Protein AF-A0A4Y7ZAK1-F1 (afdb_monomer)

Sequence (79 aa):
MNQNDIEAMIQRYTEAEMAVLDGKSVTFNGQQMTMENLSEIRQGRQEWERRLAALITRRRGHPGCRRMTSGRRHCAVLN

Secondary structure (DSSP, 8-state):
--HHHHHHHHHHHHHHHHHHHTT--EEETTEEE-GGGHHHHHHHHHHHHHHHHHHHHHHT-------------------

Solvent-accessible surface area (backbone atoms only — not comparable to full-atom values): 4950 Å² total; per-residue (Å²): 135,56,71,68,60,53,53,54,49,46,49,53,44,49,54,40,50,53,40,22,73,74,70,38,72,35,74,54,96,88,39,80,40,38,69,88,39,49,67,54,47,52,50,51,40,53,53,52,50,51,51,50,50,52,51,53,51,59,74,63,56,81,88,73,84,78,80,78,71,88,78,78,93,75,88,76,86,77,133

Mean predicted aligned error: 11.77 Å

Structure (mmCIF, N/CA/C/O backbone):
data_AF-A0A4Y7ZAK1-F1
#
_entry.id   AF-A0A4Y7ZAK1-F1
#
loop_
_atom_site.group_PDB
_atom_site.id
_atom_site.type_symbol
_atom_site.label_atom_id
_atom_site.label_alt_id
_atom_site.label_comp_id
_atom_site.label_asym_id
_atom_site.label_entity_id
_atom_site.label_seq_id
_atom_site.pdbx_PDB_ins_code
_atom_site.Cartn_x
_atom_site.Cartn_y
_atom_site.Cartn_z
_atom_site.occupancy
_atom_site.B_iso_or_equiv
_atom_site.auth_seq_id
_atom_site.auth_comp_id
_atom_site.auth_asym_id
_atom_site.auth_atom_id
_atom_site.pdbx_PDB_model_num
ATOM 1 N N . MET A 1 1 ? 15.799 6.193 -5.094 1.00 61.09 1 MET A N 1
ATOM 2 C CA . MET A 1 1 ? 15.042 5.136 -4.398 1.00 61.09 1 MET A CA 1
ATOM 3 C C . MET A 1 1 ? 15.590 3.809 -4.876 1.00 61.09 1 MET A C 1
ATOM 5 O O . MET A 1 1 ? 15.583 3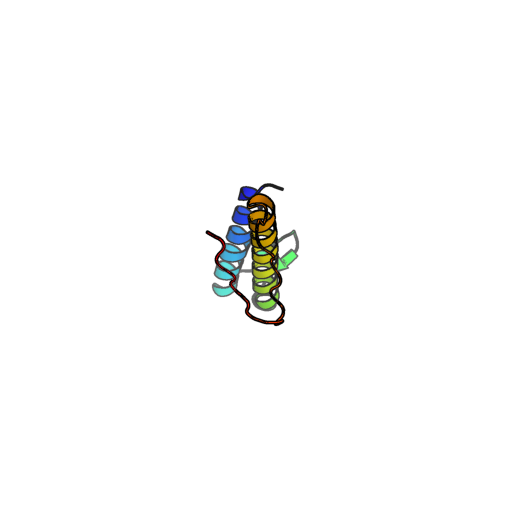.570 -6.081 1.00 61.09 1 MET A O 1
ATOM 9 N N . ASN A 1 2 ? 16.194 3.040 -3.978 1.00 81.88 2 ASN A N 1
ATOM 10 C CA . ASN A 1 2 ? 16.818 1.764 -4.304 1.00 81.88 2 ASN A CA 1
ATOM 11 C C . ASN A 1 2 ? 15.778 0.641 -4.299 1.00 81.88 2 ASN A C 1
ATOM 13 O O . ASN A 1 2 ? 14.662 0.808 -3.813 1.00 81.88 2 ASN A O 1
ATOM 17 N N . GLN A 1 3 ? 16.155 -0.514 -4.844 1.00 82.00 3 GLN A N 1
ATOM 18 C CA . GLN A 1 3 ? 15.297 -1.700 -4.888 1.00 82.00 3 GLN A CA 1
ATOM 19 C C . GLN A 1 3 ? 14.789 -2.094 -3.487 1.00 82.00 3 GLN A C 1
ATOM 21 O O . GLN A 1 3 ? 13.587 -2.256 -3.303 1.00 82.00 3 GLN A O 1
ATOM 26 N N . ASN A 1 4 ? 15.685 -2.103 -2.490 1.00 87.50 4 ASN A N 1
ATOM 27 C CA . ASN A 1 4 ? 15.347 -2.383 -1.092 1.00 87.50 4 ASN A CA 1
ATOM 28 C C . ASN A 1 4 ? 14.270 -1.452 -0.522 1.00 87.50 4 ASN A C 1
ATOM 30 O O . ASN A 1 4 ? 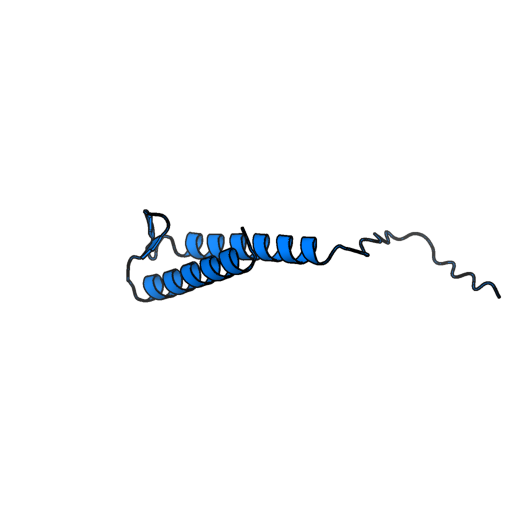13.418 -1.910 0.231 1.00 87.50 4 ASN A O 1
ATOM 34 N N . ASP A 1 5 ? 14.295 -0.159 -0.867 1.00 87.81 5 ASP A N 1
ATOM 35 C CA . ASP A 1 5 ? 13.294 0.795 -0.372 1.00 87.81 5 ASP A CA 1
ATOM 36 C C . ASP A 1 5 ? 11.892 0.421 -0.875 1.00 87.81 5 ASP A C 1
ATOM 38 O O . ASP A 1 5 ? 10.902 0.563 -0.162 1.00 87.81 5 ASP A O 1
ATOM 42 N N . ILE A 1 6 ? 11.803 -0.085 -2.107 1.00 86.81 6 ILE A N 1
ATOM 43 C CA . ILE A 1 6 ? 10.539 -0.481 -2.733 1.00 86.81 6 ILE A CA 1
ATOM 44 C C . ILE A 1 6 ? 10.036 -1.797 -2.146 1.00 86.81 6 ILE A C 1
ATOM 46 O O . ILE A 1 6 ? 8.855 -1.906 -1.826 1.00 86.81 6 ILE A O 1
ATOM 50 N N . GLU A 1 7 ? 10.924 -2.771 -1.956 1.00 87.44 7 GLU A N 1
ATOM 51 C CA . GLU A 1 7 ? 10.590 -4.044 -1.308 1.00 87.44 7 GLU A CA 1
ATOM 52 C C . GLU A 1 7 ? 10.096 -3.819 0.132 1.00 87.44 7 GLU A C 1
ATOM 54 O O . GLU A 1 7 ? 9.057 -4.355 0.520 1.00 87.44 7 GLU A O 1
ATOM 59 N N . ALA A 1 8 ? 10.754 -2.935 0.890 1.00 89.38 8 ALA A N 1
ATOM 60 C CA . ALA A 1 8 ? 10.318 -2.551 2.233 1.00 89.38 8 ALA A CA 1
ATOM 61 C C . ALA A 1 8 ? 8.928 -1.888 2.237 1.00 89.38 8 ALA A C 1
ATOM 63 O O . ALA A 1 8 ? 8.117 -2.146 3.129 1.00 89.38 8 ALA A O 1
ATOM 64 N N . MET A 1 9 ? 8.619 -1.063 1.231 1.00 87.31 9 MET A N 1
ATOM 65 C CA . MET A 1 9 ? 7.286 -0.472 1.091 1.00 87.31 9 MET A CA 1
ATOM 66 C C . MET A 1 9 ? 6.227 -1.536 0.793 1.00 87.31 9 MET A C 1
ATOM 68 O O . MET A 1 9 ? 5.193 -1.546 1.457 1.00 87.31 9 MET A O 1
ATOM 72 N N . ILE A 1 10 ? 6.483 -2.461 -0.140 1.00 88.00 10 ILE A N 1
ATOM 73 C CA . ILE A 1 10 ? 5.568 -3.572 -0.466 1.00 88.00 10 ILE A CA 1
ATOM 74 C C . ILE A 1 10 ? 5.268 -4.418 0.779 1.00 88.00 10 ILE A C 1
ATOM 76 O O . ILE A 1 10 ? 4.112 -4.781 1.021 1.00 88.00 10 ILE A O 1
ATOM 80 N N . GLN A 1 11 ? 6.285 -4.690 1.599 1.00 88.69 11 GLN A N 1
ATOM 81 C CA . GLN A 1 11 ? 6.114 -5.430 2.846 1.00 88.69 11 GLN A CA 1
ATOM 82 C C . GLN A 1 11 ? 5.180 -4.691 3.813 1.00 88.69 11 GLN A C 1
ATOM 84 O O . GLN A 1 11 ? 4.222 -5.291 4.298 1.00 88.69 11 GLN A O 1
ATOM 89 N N . ARG A 1 12 ? 5.369 -3.377 4.000 1.00 86.38 12 ARG A N 1
ATOM 90 C CA . ARG A 1 12 ? 4.480 -2.556 4.840 1.00 86.38 12 ARG A CA 1
ATOM 91 C C . ARG A 1 12 ? 3.032 -2.550 4.347 1.00 86.38 12 ARG A C 1
ATOM 93 O O . ARG A 1 12 ? 2.121 -2.609 5.166 1.00 86.38 12 ARG A O 1
ATOM 100 N N . TYR A 1 13 ? 2.798 -2.503 3.031 1.00 86.69 13 TYR A N 1
ATOM 101 C CA . TYR A 1 13 ? 1.440 -2.628 2.472 1.00 86.69 13 TYR A CA 1
ATOM 102 C C . TYR A 1 13 ? 0.827 -4.007 2.748 1.00 86.69 13 TYR A C 1
ATOM 104 O O . TYR A 1 13 ? -0.376 -4.116 2.961 1.00 86.69 13 TYR A O 1
ATOM 112 N N . THR A 1 14 ? 1.647 -5.059 2.772 1.00 86.44 14 THR A N 1
ATOM 113 C CA . THR A 1 14 ? 1.196 -6.427 3.071 1.00 86.44 14 THR A CA 1
ATOM 114 C C . THR A 1 14 ? 0.821 -6.581 4.545 1.00 86.44 14 THR A C 1
ATOM 116 O O . THR A 1 14 ? -0.219 -7.150 4.865 1.00 86.44 14 THR A O 1
ATOM 119 N N . GLU A 1 15 ? 1.631 -6.034 5.452 1.00 87.06 15 GLU A N 1
ATOM 120 C CA . GLU A 1 15 ? 1.314 -5.993 6.885 1.00 87.06 15 GLU A CA 1
ATOM 121 C C . GLU A 1 15 ? 0.057 -5.166 7.160 1.00 87.06 15 GLU A C 1
ATOM 123 O O . GLU A 1 15 ? -0.792 -5.573 7.954 1.00 87.06 15 GLU A O 1
ATOM 128 N N . ALA A 1 16 ? -0.096 -4.041 6.455 1.00 85.69 16 ALA A N 1
ATOM 129 C CA . ALA A 1 16 ? -1.299 -3.228 6.526 1.00 85.69 16 ALA A CA 1
ATOM 130 C C . ALA A 1 16 ? -2.543 -4.009 6.079 1.00 85.69 16 ALA A C 1
ATOM 132 O O . ALA A 1 16 ? -3.567 -3.962 6.755 1.00 85.69 16 ALA A O 1
ATOM 133 N N . GLU A 1 17 ? -2.452 -4.767 4.981 1.00 85.38 17 GLU A N 1
ATOM 134 C CA . GLU A 1 17 ? -3.548 -5.615 4.501 1.00 85.38 17 GLU A CA 1
ATOM 135 C C . GLU A 1 17 ? -3.956 -6.655 5.556 1.00 85.38 17 GLU A C 1
ATOM 137 O O . GLU A 1 17 ? -5.144 -6.799 5.837 1.00 85.38 17 GLU A O 1
ATOM 142 N N . MET A 1 18 ? -2.992 -7.326 6.199 1.00 88.25 18 MET A N 1
ATOM 143 C CA . MET A 1 18 ? -3.282 -8.294 7.265 1.00 88.25 18 MET A CA 1
ATOM 144 C C . MET A 1 18 ? -3.936 -7.640 8.486 1.00 88.25 18 MET A C 1
ATOM 146 O O . MET A 1 18 ? -4.908 -8.172 9.012 1.00 88.25 18 MET A O 1
ATOM 150 N N . ALA A 1 19 ? -3.442 -6.482 8.926 1.00 87.38 19 ALA A N 1
ATOM 151 C CA . ALA A 1 19 ? -4.018 -5.767 10.061 1.00 87.38 19 ALA A CA 1
ATOM 152 C C . ALA A 1 19 ? -5.445 -5.274 9.767 1.00 87.38 19 ALA A C 1
ATOM 154 O O . ALA A 1 19 ? -6.317 -5.384 10.626 1.00 87.38 19 ALA A O 1
ATOM 155 N N . VAL A 1 20 ? -5.709 -4.806 8.546 1.00 85.62 20 VAL A N 1
ATOM 156 C CA . VAL A 1 20 ? -7.060 -4.429 8.112 1.00 85.62 20 VAL A CA 1
ATOM 157 C C . VAL A 1 20 ? -7.994 -5.639 8.065 1.00 85.62 20 VAL A C 1
ATOM 159 O O . VAL A 1 20 ? -9.129 -5.537 8.528 1.00 85.62 20 VAL A O 1
ATOM 162 N N . LEU A 1 21 ? -7.521 -6.789 7.571 1.00 85.88 21 LEU A N 1
ATOM 163 C CA . LEU A 1 21 ? -8.282 -8.045 7.592 1.00 85.88 21 LEU A CA 1
ATOM 164 C C . LEU A 1 21 ? -8.597 -8.521 9.019 1.00 85.88 21 LEU A C 1
ATOM 166 O O . LEU A 1 21 ? -9.665 -9.078 9.247 1.00 85.88 21 LEU A O 1
ATOM 170 N N . ASP A 1 22 ? -7.711 -8.238 9.974 1.00 86.31 22 ASP A N 1
ATOM 171 C CA . ASP A 1 22 ? -7.899 -8.479 11.413 1.00 86.31 22 ASP A CA 1
ATOM 172 C C . ASP A 1 22 ? -8.895 -7.491 12.063 1.00 86.31 22 ASP A C 1
ATOM 174 O O . ASP A 1 22 ? -9.176 -7.568 13.256 1.00 86.31 22 ASP A O 1
ATOM 178 N N . GLY A 1 23 ? -9.429 -6.533 11.293 1.00 83.00 23 GLY A N 1
ATOM 179 C CA . GLY A 1 23 ? -10.350 -5.498 11.769 1.00 83.00 23 GLY A CA 1
ATOM 180 C C . GLY A 1 23 ? -9.659 -4.296 12.416 1.00 83.00 23 GLY A C 1
ATOM 181 O O . GLY A 1 23 ? -10.327 -3.452 13.016 1.00 83.00 23 GLY A O 1
ATOM 182 N N . LYS A 1 24 ? -8.330 -4.184 12.302 1.00 82.88 24 LYS A N 1
ATOM 183 C CA . LYS A 1 24 ? -7.558 -3.048 12.818 1.00 82.88 24 LYS A CA 1
ATOM 184 C C . LYS A 1 24 ? -7.428 -1.963 11.756 1.00 82.88 24 LYS A C 1
ATOM 186 O O . LYS A 1 24 ? -7.198 -2.222 10.581 1.00 82.88 24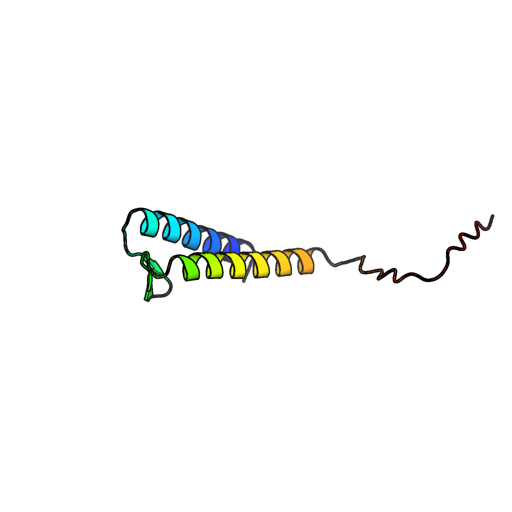 LYS A O 1
ATOM 191 N N . SER A 1 25 ? -7.519 -0.712 12.177 1.00 78.88 25 SER A N 1
ATOM 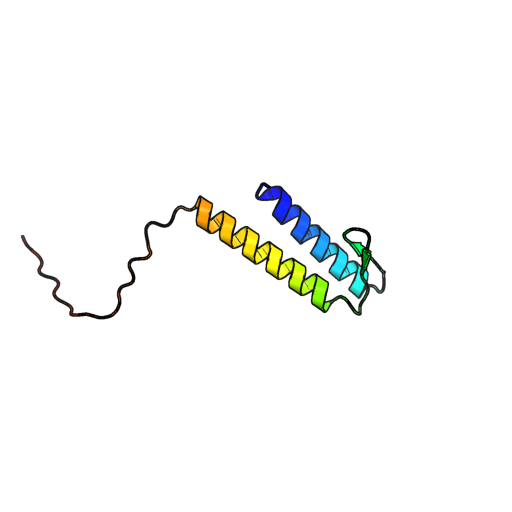192 C CA . SER A 1 25 ? -7.218 0.425 11.311 1.00 78.88 25 SER A CA 1
ATOM 193 C C . SER A 1 25 ? -5.713 0.679 11.255 1.00 78.88 25 SER A C 1
ATOM 195 O O . SER A 1 25 ? -5.075 0.796 12.303 1.00 78.88 25 SER A O 1
ATOM 197 N N . VAL A 1 26 ? -5.153 0.808 10.055 1.00 83.00 26 VAL A N 1
ATOM 198 C CA . VAL A 1 26 ? -3.716 1.011 9.835 1.00 83.00 26 VAL A CA 1
ATOM 199 C C . VAL A 1 26 ? -3.462 2.432 9.374 1.00 83.00 26 VAL A C 1
ATOM 201 O O . VAL A 1 26 ? -4.012 2.864 8.369 1.00 83.00 26 VAL A O 1
ATOM 204 N N . THR A 1 27 ? -2.593 3.163 10.064 1.00 79.69 27 THR A N 1
ATOM 205 C CA . THR A 1 27 ? -2.198 4.503 9.620 1.00 79.69 27 THR A CA 1
ATOM 206 C C . THR A 1 27 ? -1.100 4.389 8.571 1.00 79.69 27 THR A C 1
ATOM 208 O O . THR A 1 27 ? 0.068 4.172 8.894 1.00 79.69 27 THR A O 1
ATOM 211 N N . PHE A 1 28 ? -1.473 4.532 7.304 1.00 78.50 28 PHE A N 1
ATOM 212 C CA . PHE A 1 28 ? -0.566 4.480 6.171 1.00 78.50 28 PHE A CA 1
ATOM 213 C C . PHE A 1 28 ? -0.428 5.871 5.545 1.00 78.50 28 PHE A C 1
ATOM 215 O O . PHE A 1 28 ? -1.415 6.514 5.202 1.00 78.50 28 PHE A O 1
ATOM 222 N N . ASN A 1 29 ? 0.809 6.359 5.409 1.00 71.12 29 ASN A N 1
ATOM 223 C CA . ASN A 1 29 ? 1.103 7.700 4.879 1.00 71.12 29 ASN A CA 1
ATOM 224 C C . ASN A 1 29 ? 0.419 8.854 5.652 1.00 71.12 29 ASN A C 1
ATOM 226 O O . ASN A 1 29 ? 0.053 9.873 5.076 1.00 71.12 29 ASN A O 1
ATOM 230 N N . GLY A 1 30 ? 0.204 8.678 6.961 1.00 78.19 30 GLY A N 1
ATOM 231 C CA . GLY A 1 30 ? -0.511 9.647 7.802 1.00 78.19 30 GLY A CA 1
ATOM 232 C C . GLY A 1 30 ? -2.037 9.619 7.652 1.00 78.19 30 GLY A C 1
ATOM 233 O O . GLY A 1 30 ? -2.721 10.330 8.380 1.00 78.19 30 GLY A O 1
ATOM 234 N N . GLN A 1 31 ? -2.576 8.779 6.764 1.00 76.50 31 GLN A N 1
ATOM 235 C CA . GLN A 1 31 ? -4.010 8.542 6.623 1.00 76.50 31 GLN A CA 1
ATOM 236 C C . GLN A 1 31 ? -4.393 7.198 7.240 1.00 76.50 31 GLN A C 1
ATOM 238 O O . GLN A 1 31 ? -3.664 6.214 7.137 1.00 76.50 31 GLN A O 1
ATOM 243 N N . GLN A 1 32 ? -5.548 7.143 7.894 1.00 79.62 32 GLN A N 1
ATOM 244 C CA . GLN A 1 32 ? -6.064 5.906 8.465 1.00 79.62 32 GLN A CA 1
ATOM 245 C C . GLN A 1 32 ? -6.734 5.087 7.356 1.00 79.62 32 GLN A C 1
ATOM 247 O O . GLN A 1 32 ? -7.704 5.526 6.743 1.00 79.62 32 GLN A O 1
ATOM 252 N N . MET A 1 33 ? -6.194 3.906 7.075 1.00 79.44 33 MET A N 1
ATOM 253 C CA . MET A 1 33 ? -6.745 2.941 6.134 1.00 79.44 33 MET A CA 1
ATOM 254 C C . MET A 1 33 ? -7.458 1.820 6.889 1.00 79.44 33 MET A C 1
ATOM 256 O O . MET A 1 33 ? -6.944 1.272 7.866 1.00 79.44 33 MET A O 1
ATOM 260 N N . THR A 1 34 ? -8.671 1.504 6.448 1.00 82.25 34 THR A N 1
ATOM 261 C CA . THR A 1 34 ? -9.557 0.490 7.038 1.00 82.25 34 THR A CA 1
ATOM 262 C C . THR A 1 34 ? -10.035 -0.477 5.951 1.00 82.25 34 THR A C 1
ATOM 264 O O . THR A 1 34 ? -9.581 -0.401 4.810 1.00 82.25 34 THR A O 1
ATOM 267 N N . MET A 1 35 ? -10.950 -1.396 6.285 1.00 78.25 35 MET A N 1
ATOM 268 C CA . MET A 1 35 ? -11.511 -2.388 5.349 1.00 78.25 35 MET A CA 1
A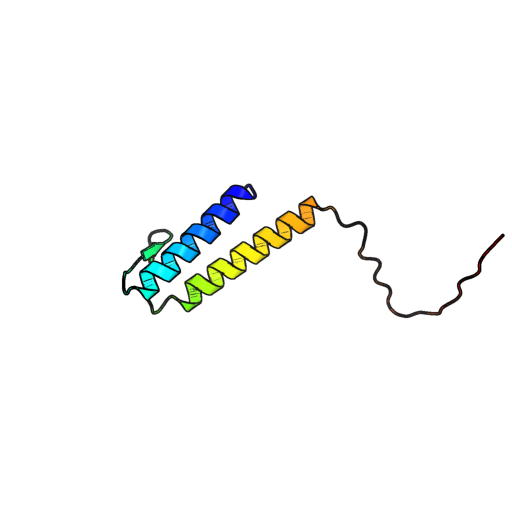TOM 269 C C . MET A 1 35 ? -12.093 -1.766 4.073 1.00 78.25 35 MET A C 1
ATOM 271 O O . MET A 1 35 ? -12.075 -2.395 3.020 1.00 78.25 35 MET A O 1
ATOM 275 N N . GLU A 1 36 ? -12.567 -0.524 4.138 1.00 76.50 36 GLU A N 1
ATOM 276 C CA . GLU A 1 36 ? -13.091 0.197 2.973 1.00 76.50 36 GLU A CA 1
ATOM 277 C C . GLU A 1 36 ? -11.991 0.522 1.945 1.00 76.50 36 GLU A C 1
ATOM 279 O O . GLU A 1 36 ? -12.222 0.495 0.738 1.00 76.50 36 GLU A O 1
ATOM 284 N N . ASN A 1 37 ? -10.753 0.689 2.417 1.00 80.00 37 ASN A N 1
ATOM 285 C CA . ASN A 1 37 ? -9.590 1.045 1.602 1.00 80.00 37 ASN A CA 1
ATOM 286 C C . ASN A 1 37 ? -8.773 -0.191 1.190 1.00 80.00 37 ASN A C 1
ATOM 288 O O . ASN A 1 37 ? -7.668 -0.071 0.666 1.00 80.00 37 ASN A O 1
ATOM 292 N N . LEU A 1 38 ? -9.291 -1.405 1.404 1.00 82.75 38 LEU A N 1
ATOM 293 C CA . LEU A 1 38 ? -8.592 -2.656 1.074 1.00 82.75 3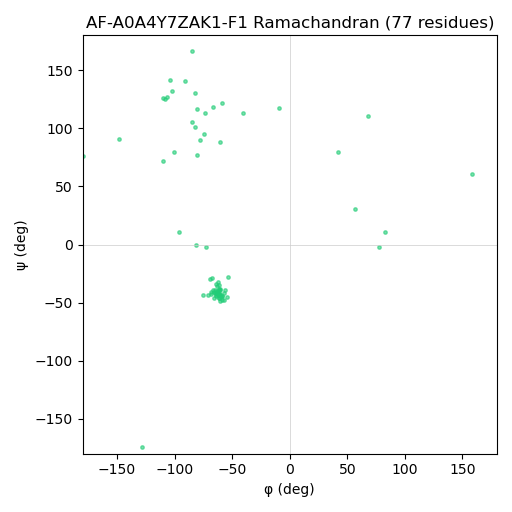8 LEU A CA 1
ATOM 294 C C . LEU A 1 38 ? -8.307 -2.757 -0.433 1.00 82.75 38 LEU A C 1
ATOM 296 O O . LEU A 1 38 ? -7.244 -3.220 -0.852 1.00 82.75 38 LEU A O 1
ATOM 300 N N . SER A 1 39 ? -9.226 -2.237 -1.249 1.00 85.38 39 SER A N 1
ATOM 301 C CA . SER A 1 39 ? -9.033 -2.070 -2.691 1.00 85.38 39 SER A CA 1
ATOM 302 C C . SER A 1 39 ? -7.870 -1.123 -3.012 1.00 85.38 39 SER A C 1
ATOM 304 O O . SER A 1 39 ? -7.055 -1.443 -3.877 1.00 85.38 39 SER A O 1
ATOM 306 N N . GLU A 1 40 ? -7.739 -0.003 -2.296 1.00 84.12 40 GLU A N 1
ATOM 307 C CA . GLU A 1 40 ? -6.632 0.950 -2.471 1.00 84.12 40 GLU A CA 1
ATOM 308 C C . GLU A 1 40 ? -5.291 0.367 -2.017 1.00 84.12 40 GLU A C 1
ATOM 310 O O . GLU A 1 40 ? -4.297 0.513 -2.724 1.00 84.12 40 GLU A O 1
ATOM 315 N N . ILE A 1 41 ? -5.250 -0.358 -0.894 1.00 84.00 41 ILE A N 1
ATOM 316 C CA . ILE A 1 41 ? -4.035 -1.030 -0.401 1.00 84.00 41 ILE A CA 1
ATOM 317 C C . ILE A 1 41 ? -3.514 -2.021 -1.453 1.00 84.00 41 ILE A C 1
ATOM 319 O O . ILE A 1 41 ? -2.317 -2.046 -1.760 1.00 84.00 41 ILE A O 1
ATOM 323 N N . ARG A 1 42 ? -4.413 -2.802 -2.067 1.00 85.19 42 ARG A N 1
ATOM 324 C CA . ARG A 1 42 ? -4.065 -3.728 -3.156 1.00 85.19 42 ARG A CA 1
ATOM 325 C C . ARG A 1 42 ? -3.558 -3.008 -4.399 1.00 85.19 42 ARG A C 1
ATOM 327 O O . ARG A 1 42 ? -2.561 -3.440 -4.980 1.00 85.19 42 ARG A O 1
ATOM 334 N N . GLN A 1 43 ? -4.217 -1.920 -4.796 1.00 87.56 43 GLN A N 1
ATOM 335 C CA . GLN A 1 43 ? -3.780 -1.099 -5.929 1.00 87.56 43 GLN A CA 1
ATOM 336 C C . GLN A 1 43 ? -2.409 -0.466 -5.671 1.00 87.56 43 GLN A C 1
ATOM 338 O O . GLN A 1 43 ? -1.544 -0.512 -6.544 1.00 87.56 43 GLN A O 1
ATOM 343 N N . GLY A 1 44 ? -2.171 0.032 -4.456 1.00 86.75 44 GLY A N 1
ATOM 344 C CA . GLY A 1 44 ? -0.874 0.537 -4.021 1.00 86.75 44 GLY A CA 1
ATOM 345 C C . GLY A 1 44 ? 0.210 -0.526 -4.169 1.00 86.75 44 GLY A C 1
ATOM 346 O O . GLY A 1 44 ? 1.245 -0.263 -4.783 1.00 86.75 44 GLY A O 1
ATOM 347 N N . ARG A 1 45 ? -0.044 -1.757 -3.699 1.00 86.00 45 ARG A N 1
ATOM 348 C CA . ARG A 1 45 ? 0.907 -2.870 -3.847 1.00 86.00 45 ARG A CA 1
ATOM 349 C C . ARG A 1 45 ? 1.232 -3.158 -5.317 1.00 86.00 45 ARG A C 1
ATOM 351 O O . ARG A 1 45 ? 2.409 -3.203 -5.667 1.00 86.00 45 ARG A O 1
ATOM 358 N N . GLN A 1 46 ? 0.216 -3.261 -6.178 1.00 87.00 46 GLN A N 1
ATOM 359 C CA . GLN A 1 46 ? 0.418 -3.469 -7.619 1.00 87.00 46 GLN A CA 1
ATOM 360 C C . GLN A 1 46 ? 1.217 -2.338 -8.270 1.00 87.00 46 GLN A C 1
ATOM 362 O O . GLN A 1 46 ? 2.040 -2.586 -9.154 1.00 87.00 46 GLN A O 1
ATOM 367 N N . GLU A 1 47 ? 0.987 -1.090 -7.866 1.00 89.31 47 GLU A N 1
ATOM 368 C CA . GLU A 1 47 ? 1.736 0.041 -8.404 1.00 89.31 47 GLU A CA 1
ATOM 369 C C . GLU A 1 47 ? 3.218 -0.024 -8.009 1.00 89.31 47 GLU A C 1
ATOM 371 O O . GLU A 1 47 ? 4.099 0.193 -8.851 1.00 89.31 47 GLU A O 1
ATOM 376 N N . TRP A 1 48 ? 3.516 -0.396 -6.764 1.00 88.50 48 TRP A N 1
ATOM 377 C CA . TRP A 1 48 ? 4.893 -0.603 -6.317 1.00 88.50 48 TRP A CA 1
ATOM 378 C C . TRP A 1 48 ? 5.559 -1.800 -6.998 1.00 88.50 48 TRP A C 1
ATOM 380 O O . TRP A 1 48 ? 6.711 -1.680 -7.417 1.00 88.50 48 TRP A O 1
ATOM 390 N N . GLU A 1 49 ? 4.839 -2.903 -7.211 1.00 87.38 49 GLU A N 1
ATOM 391 C CA . GLU A 1 49 ? 5.328 -4.049 -7.988 1.00 87.38 49 GLU A CA 1
ATOM 392 C C . GLU A 1 49 ? 5.636 -3.664 -9.438 1.00 87.38 49 GLU A C 1
ATOM 394 O O . GLU A 1 49 ? 6.688 -4.024 -9.968 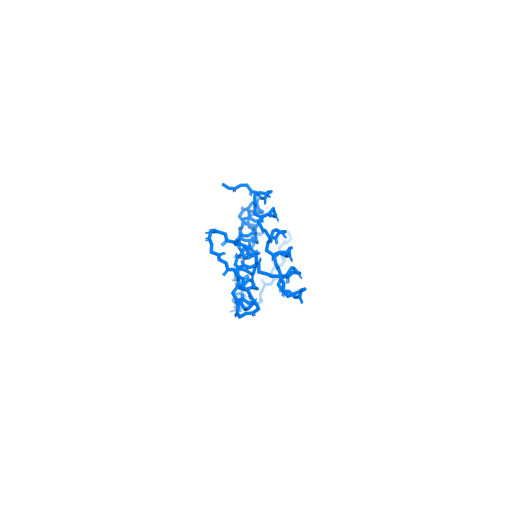1.00 87.38 49 GLU A O 1
ATOM 399 N N . ARG A 1 50 ? 4.774 -2.863 -10.081 1.00 87.69 50 ARG A N 1
ATOM 400 C CA . ARG A 1 50 ? 5.037 -2.341 -11.432 1.00 87.69 50 ARG A CA 1
ATOM 401 C C . ARG A 1 50 ? 6.281 -1.460 -11.469 1.00 87.69 50 ARG A C 1
ATOM 403 O O . ARG A 1 50 ? 7.086 -1.585 -12.393 1.00 87.69 50 ARG A O 1
ATOM 410 N N . ARG A 1 51 ? 6.468 -0.584 -10.477 1.00 86.62 51 ARG A N 1
ATOM 411 C CA . ARG A 1 51 ? 7.676 0.255 -10.364 1.00 86.62 51 ARG A CA 1
ATOM 412 C C . ARG A 1 51 ? 8.930 -0.590 -10.144 1.00 86.62 51 ARG A C 1
ATOM 414 O O . ARG A 1 51 ? 9.946 -0.328 -10.791 1.00 86.62 51 ARG A O 1
ATOM 421 N N . LEU A 1 52 ? 8.854 -1.617 -9.296 1.00 86.50 52 LEU A N 1
ATOM 422 C CA . LEU A 1 52 ? 9.939 -2.571 -9.067 1.00 86.50 52 LEU A CA 1
ATOM 423 C C . LEU A 1 52 ? 10.297 -3.311 -10.361 1.00 86.50 52 LEU A C 1
ATOM 425 O O . LEU A 1 52 ? 11.462 -3.333 -10.754 1.00 86.50 52 LEU A O 1
ATOM 429 N N . ALA A 1 53 ? 9.298 -3.839 -11.071 1.00 86.25 53 ALA A N 1
ATOM 430 C CA . ALA A 1 53 ? 9.484 -4.505 -12.355 1.00 86.25 53 ALA A CA 1
ATOM 431 C C . ALA A 1 53 ? 10.136 -3.571 -13.387 1.00 86.25 53 ALA A C 1
ATOM 433 O O . ALA A 1 53 ? 11.094 -3.962 -14.051 1.00 86.25 53 ALA A O 1
ATOM 434 N N . ALA A 1 54 ? 9.694 -2.313 -13.478 1.00 85.50 54 ALA A N 1
ATOM 435 C CA . ALA A 1 54 ? 10.299 -1.322 -14.366 1.00 85.50 54 ALA A CA 1
ATOM 436 C C . ALA A 1 54 ? 11.773 -1.040 -14.020 1.00 85.50 54 ALA A C 1
ATOM 438 O O . ALA A 1 54 ? 12.602 -0.901 -14.922 1.00 85.50 54 ALA A O 1
ATOM 439 N N . LEU A 1 55 ? 12.127 -0.987 -12.732 1.00 84.38 55 LEU A N 1
ATOM 440 C CA . LEU A 1 55 ? 13.513 -0.818 -12.283 1.00 84.38 55 LEU A CA 1
ATOM 441 C C . LEU A 1 55 ? 14.376 -2.043 -12.584 1.00 84.38 55 LEU A C 1
ATOM 443 O O . LEU A 1 55 ? 15.498 -1.884 -13.066 1.00 84.38 55 LEU A O 1
ATOM 447 N N . ILE A 1 56 ? 13.853 -3.251 -12.364 1.00 81.75 56 ILE A N 1
ATOM 448 C CA . ILE A 1 56 ? 14.539 -4.504 -12.704 1.00 81.75 56 ILE A CA 1
ATOM 449 C C . ILE A 1 56 ? 14.788 -4.574 -14.215 1.00 81.75 56 ILE A C 1
ATOM 451 O O . ILE A 1 56 ? 15.910 -4.857 -14.635 1.00 81.75 56 ILE A O 1
ATOM 455 N N . THR A 1 57 ? 13.785 -4.253 -15.037 1.00 75.94 57 THR A N 1
ATOM 456 C CA . THR A 1 57 ? 13.908 -4.229 -16.503 1.00 75.94 57 THR A CA 1
ATOM 457 C C . THR A 1 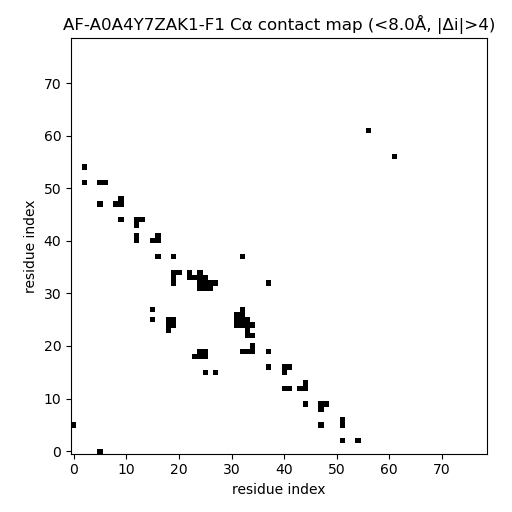57 ? 14.923 -3.188 -16.973 1.00 75.94 57 THR A C 1
ATOM 459 O O . THR A 1 57 ? 15.737 -3.478 -17.848 1.00 75.94 57 THR A O 1
ATOM 462 N N . ARG A 1 58 ? 14.942 -1.993 -16.364 1.00 69.56 58 ARG A N 1
ATOM 463 C CA . ARG A 1 58 ? 15.954 -0.958 -16.642 1.00 69.56 58 ARG A CA 1
ATOM 464 C C . ARG A 1 58 ? 17.365 -1.423 -16.290 1.00 69.56 58 ARG A C 1
ATOM 466 O O . ARG A 1 58 ? 18.284 -1.218 -17.076 1.00 69.56 58 ARG A O 1
ATOM 473 N N . ARG A 1 59 ? 17.533 -2.076 -15.137 1.00 65.44 59 ARG A N 1
ATOM 474 C CA . ARG A 1 59 ? 18.830 -2.588 -14.670 1.00 65.44 59 ARG A CA 1
ATOM 475 C C . ARG A 1 59 ? 19.333 -3.758 -15.515 1.00 65.44 59 ARG A C 1
ATOM 477 O O . ARG A 1 59 ? 20.536 -3.921 -15.665 1.00 65.44 59 ARG A O 1
ATOM 484 N N . ARG A 1 60 ? 18.419 -4.544 -16.090 1.00 62.84 60 ARG A N 1
ATOM 485 C CA . ARG A 1 60 ? 18.732 -5.668 -16.983 1.00 62.84 60 ARG A CA 1
ATOM 486 C C . ARG A 1 60 ? 19.028 -5.270 -18.430 1.00 62.84 60 ARG A C 1
ATOM 488 O O . ARG A 1 60 ? 19.319 -6.173 -19.200 1.00 62.84 60 ARG A O 1
ATOM 495 N N . GLY A 1 61 ? 18.980 -3.978 -18.786 1.00 53.62 61 GLY A N 1
ATOM 496 C CA . GLY A 1 61 ? 19.451 -3.441 -20.068 1.00 53.62 61 GLY A CA 1
ATOM 497 C C . GLY A 1 61 ? 19.075 -4.306 -21.269 1.00 53.62 61 GLY A C 1
ATOM 498 O O . GLY A 1 61 ? 19.909 -5.059 -21.740 1.00 53.62 61 GLY A O 1
ATOM 499 N N . HIS A 1 62 ? 17.833 -4.215 -21.750 1.00 50.69 62 HIS A N 1
ATOM 500 C CA . HIS A 1 62 ? 17.334 -4.965 -22.912 1.00 50.69 62 HIS A CA 1
ATOM 501 C C . HIS A 1 62 ? 18.352 -5.065 -24.076 1.00 50.69 62 HIS A C 1
ATOM 503 O O . HIS A 1 62 ? 18.533 -4.081 -24.796 1.00 50.69 62 HIS A O 1
ATOM 509 N N . PRO A 1 63 ? 18.875 -6.261 -24.408 1.00 51.50 63 PRO A N 1
ATOM 510 C CA . PRO A 1 63 ? 19.231 -6.616 -25.768 1.00 51.50 63 PRO A CA 1
ATOM 511 C C . PRO A 1 63 ? 18.084 -7.484 -26.294 1.00 51.50 63 PRO A C 1
ATOM 513 O O . PRO A 1 63 ? 18.146 -8.707 -26.239 1.00 51.50 63 PRO A O 1
ATOM 516 N N . GLY A 1 64 ? 16.967 -6.889 -26.716 1.00 54.25 64 GLY A N 1
ATOM 517 C CA . GLY A 1 64 ? 15.887 -7.725 -27.249 1.00 54.25 64 GLY A CA 1
ATOM 518 C C . GLY A 1 64 ? 14.501 -7.122 -27.237 1.00 54.25 64 GLY A C 1
ATOM 519 O O . GLY A 1 64 ? 13.586 -7.700 -26.670 1.00 54.25 64 GLY A O 1
ATOM 520 N N . CYS A 1 65 ? 14.322 -6.007 -27.932 1.00 45.06 65 CYS A N 1
ATOM 521 C CA . CYS A 1 65 ? 13.098 -5.829 -28.704 1.00 45.06 65 CYS A CA 1
ATOM 522 C C . CYS A 1 65 ? 13.479 -5.911 -30.183 1.00 45.06 65 CYS A C 1
ATOM 524 O O . CYS A 1 65 ? 13.466 -4.909 -30.891 1.00 45.06 65 CYS A O 1
ATOM 526 N N . ARG A 1 66 ? 13.818 -7.113 -30.680 1.00 42.78 66 ARG A N 1
ATOM 527 C CA . ARG A 1 66 ? 13.650 -7.370 -32.114 1.00 42.78 66 ARG A CA 1
ATOM 528 C C . ARG A 1 66 ? 12.164 -7.624 -32.310 1.00 42.78 66 ARG A C 1
ATOM 530 O O . ARG A 1 66 ? 11.681 -8.743 -32.174 1.00 42.78 66 ARG A O 1
ATOM 537 N N . ARG A 1 67 ? 11.434 -6.545 -32.577 1.00 40.94 67 ARG A N 1
ATOM 538 C CA . ARG A 1 67 ? 10.064 -6.584 -33.076 1.00 40.94 67 ARG A CA 1
ATOM 539 C C . ARG A 1 67 ? 10.101 -7.320 -34.420 1.00 40.94 67 ARG A C 1
ATOM 541 O O . ARG A 1 67 ? 10.319 -6.710 -35.457 1.00 40.94 67 ARG A O 1
ATOM 548 N N . MET A 1 68 ? 9.983 -8.645 -34.404 1.00 41.31 68 MET A N 1
ATOM 549 C CA . MET A 1 68 ? 9.795 -9.443 -35.614 1.00 41.31 68 MET A CA 1
ATOM 550 C C . MET A 1 68 ? 8.316 -9.352 -35.983 1.00 41.31 68 MET A C 1
ATOM 552 O O . MET A 1 68 ? 7.529 -10.251 -35.707 1.00 41.31 68 MET A O 1
ATOM 556 N N . THR A 1 69 ? 7.914 -8.224 -36.567 1.00 51.50 69 THR A N 1
ATOM 557 C CA . THR A 1 69 ? 6.673 -8.170 -37.339 1.00 51.50 69 THR A CA 1
ATOM 558 C C . THR A 1 69 ? 6.922 -8.899 -38.650 1.00 51.50 69 THR A C 1
ATOM 560 O O . THR A 1 69 ? 7.762 -8.485 -39.442 1.00 51.50 69 THR A O 1
ATOM 563 N N . SER A 1 70 ? 6.231 -10.027 -38.796 1.00 53.34 70 SER A N 1
ATOM 564 C CA . SER A 1 70 ? 5.998 -10.814 -40.009 1.00 53.34 70 SER A CA 1
ATOM 565 C C . SER A 1 70 ? 6.439 -10.154 -41.326 1.00 53.34 70 SER A C 1
ATOM 567 O O . SER A 1 70 ? 5.895 -9.129 -41.729 1.00 53.34 70 SER A O 1
ATOM 569 N N . GLY A 1 71 ? 7.392 -10.786 -42.016 1.00 53.19 71 GLY A N 1
ATOM 570 C CA . GLY A 1 71 ? 7.848 -10.357 -43.336 1.00 53.19 71 GLY A CA 1
ATOM 571 C C . GLY A 1 71 ? 8.943 -11.253 -43.912 1.00 53.19 71 GLY A C 1
ATOM 572 O O . GLY A 1 71 ? 10.098 -10.861 -43.944 1.00 53.19 71 GLY A O 1
ATOM 573 N N . ARG A 1 72 ? 8.544 -12.437 -44.397 1.00 49.38 72 ARG A N 1
ATOM 574 C CA . ARG A 1 72 ? 9.296 -13.355 -45.282 1.00 49.38 72 ARG A CA 1
ATOM 575 C C . ARG A 1 72 ? 10.541 -14.050 -44.698 1.00 49.38 72 ARG A C 1
ATOM 577 O O . ARG A 1 72 ? 11.610 -13.483 -44.523 1.00 49.38 72 ARG A O 1
ATOM 584 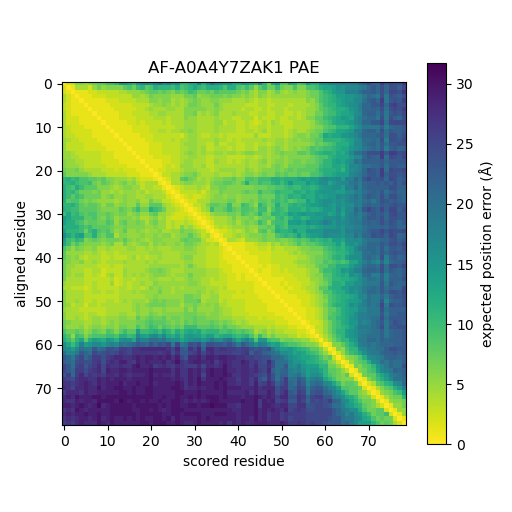N N . ARG A 1 73 ? 10.398 -15.366 -44.505 1.00 50.31 73 ARG A N 1
ATOM 585 C CA . ARG A 1 73 ? 11.511 -16.312 -44.370 1.00 50.31 73 ARG A CA 1
ATOM 586 C C . ARG A 1 73 ? 12.372 -16.260 -45.637 1.00 50.31 73 ARG A C 1
ATOM 588 O O . ARG A 1 73 ? 11.873 -16.549 -46.722 1.00 50.31 73 ARG A O 1
ATOM 595 N N . HIS A 1 74 ? 13.653 -15.958 -45.478 1.00 43.66 74 HIS A N 1
ATOM 596 C CA . HIS A 1 74 ? 14.709 -16.497 -46.327 1.00 43.66 74 HIS A CA 1
ATOM 597 C C . HIS A 1 74 ? 15.967 -16.625 -45.461 1.00 43.66 74 HIS A C 1
ATOM 599 O O . HIS A 1 74 ? 16.731 -15.681 -45.295 1.00 43.66 74 HIS A O 1
ATOM 605 N N . CYS A 1 75 ? 16.135 -17.788 -44.829 1.00 39.66 75 CYS A N 1
ATOM 606 C CA . CYS A 1 75 ? 17.437 -18.193 -44.313 1.00 39.66 75 CYS A CA 1
ATOM 607 C C . CYS A 1 75 ? 18.275 -18.603 -45.525 1.00 39.66 75 CYS A C 1
ATOM 609 O O . CYS A 1 75 ? 18.160 -19.732 -45.990 1.00 39.66 75 CYS A O 1
ATOM 611 N N . ALA A 1 76 ? 19.077 -17.683 -46.057 1.00 47.75 76 ALA A N 1
ATOM 612 C CA . ALA A 1 76 ? 20.213 -18.057 -46.883 1.00 47.75 76 ALA A CA 1
ATOM 613 C C . ALA A 1 76 ? 21.380 -18.352 -45.932 1.00 47.75 76 ALA A C 1
ATOM 615 O O . ALA A 1 76 ? 21.935 -17.445 -45.314 1.00 47.75 76 ALA A O 1
ATOM 616 N N . VAL A 1 77 ? 21.686 -19.638 -45.768 1.00 50.34 77 VAL A N 1
ATOM 617 C CA . VAL A 1 77 ? 22.981 -20.104 -45.268 1.00 50.34 77 VAL A CA 1
ATOM 618 C C . VAL A 1 77 ? 24.001 -19.738 -46.343 1.00 50.34 77 VAL A C 1
ATOM 620 O O . VAL A 1 77 ? 23.865 -20.197 -47.476 1.00 50.34 77 VAL A O 1
ATOM 623 N N . LEU A 1 78 ? 24.979 -18.894 -46.014 1.00 52.38 78 LEU A N 1
ATOM 624 C CA . LEU A 1 78 ? 26.166 -18.721 -46.845 1.00 52.38 78 LEU A CA 1
ATOM 625 C C . LEU A 1 78 ? 27.339 -19.410 -46.144 1.00 52.38 78 LEU A C 1
ATOM 627 O O . LEU A 1 78 ? 27.558 -19.194 -44.952 1.00 52.38 78 LEU A O 1
ATOM 631 N N . ASN A 1 79 ? 27.972 -20.281 -46.926 1.00 45.25 79 ASN A N 1
ATOM 632 C CA . ASN A 1 79 ? 29.188 -21.052 -46.676 1.00 45.25 79 ASN A CA 1
ATOM 633 C C . ASN A 1 79 ? 30.370 -20.145 -46.313 1.00 45.25 79 ASN A C 1
ATOM 635 O O . ASN A 1 79 ? 30.513 -19.109 -47.004 1.00 45.25 79 ASN A O 1
#

Organism: Escherichia coli (NCBI:txid562)

pLDDT: mean 74.56, std 15.94, range [39.66, 89.38]

Radius of gyration: 21.42 Å; Cα contacts (8 Å, |Δi|>4): 46; chains: 1; bounding box: 42×31×60 Å

Foldseek 3Di:
DDLVVLVVVLVVLVVCLVCQVVQHWDQDPNRTDHPVCNVVSVVVNVVSVVVSVVVVVVVVPDPDPPVPDDDDDDPDDDD